Protein AF-A0A1G9QZQ5-F1 (afdb_monomer_lite)

Radius of gyration: 24.64 Å; chains: 1; bounding box: 56×61×43 Å

Organism: NCBI:txid563176

Sequence (113 aa):
PSPAWLTLPGRNRAPVFGLPNFMQSVFNTEKTGISSGEKALAYPNPVSGGTLTIFQKAATAEAVRVTDLQGKDIRTRDIKLLPDRIVLNTASWPSGQTYLVQVAGVSYKIVKI

Secondary structure (DSSP, 8-state):
--------------------TTTTTTTTS-------S---EEESSSB-SSEEEEE-SS---PPPEEEETT--B---S-EEEETTEEEEE-TTSPTTEEEEEEETTEEEEEEE-

InterPro domains:
  IPR026444 Secretion system, C-terminal sorting domain [PF18962] (42-112)
  IPR026444 Secretion system, C-terminal sorting domain [TIGR04183] (42-111)

Foldseek 3Di:
DDDDDDDDDDDDDDDPDDPPPPVVVVVPPPPPPPPPDDDFDWPDAQDAAQKIKTFDQADDPDDKWKAFPVRDTDDFPDWDTDGGMIMTGCVPPDAPGWMWIDGPNDTDIGHHD

pLDDT: mean 72.45, std 20.25, range [31.83, 92.94]

Structure (mmCIF, N/CA/C/O backbone):
data_AF-A0A1G9QZQ5-F1
#
_entry.id   AF-A0A1G9QZQ5-F1
#
loop_
_atom_site.group_PDB
_atom_site.id
_atom_site.type_symbol
_atom_site.label_atom_id
_atom_site.label_alt_id
_atom_site.label_comp_id
_atom_site.label_asym_id
_atom_site.label_entity_id
_atom_site.label_seq_id
_atom_site.pdbx_PDB_ins_code
_atom_site.Cartn_x
_atom_site.Cartn_y
_atom_site.Cartn_z
_atom_site.occupancy
_atom_site.B_iso_or_equiv
_atom_site.auth_seq_id
_atom_site.auth_comp_id
_atom_site.auth_asym_id
_atom_site.auth_atom_id
_atom_site.pdbx_PDB_model_num
ATOM 1 N N . PRO A 1 1 ? -43.827 48.334 -18.017 1.00 43.94 1 PRO A N 1
ATOM 2 C CA . PRO A 1 1 ? -42.574 48.790 -18.671 1.00 43.94 1 PRO A CA 1
ATOM 3 C C . PRO A 1 1 ? -41.456 47.772 -18.391 1.00 43.94 1 PRO A C 1
ATOM 5 O O . PRO A 1 1 ? -41.047 47.614 -17.247 1.00 43.94 1 PRO A O 1
ATOM 8 N N . SER A 1 2 ? -41.075 46.998 -19.407 1.00 31.83 2 SER A N 1
ATOM 9 C CA . SER A 1 2 ? -40.162 45.846 -19.311 1.00 31.83 2 SER A CA 1
ATOM 10 C C . SER A 1 2 ? -38.689 46.292 -19.396 1.00 31.83 2 SER A C 1
ATOM 12 O O . SER A 1 2 ? -38.399 47.149 -20.234 1.00 31.83 2 SER A O 1
ATOM 14 N N . PRO A 1 3 ? -37.748 45.757 -18.586 1.00 46.03 3 PRO A N 1
ATOM 15 C CA . PRO A 1 3 ? -36.362 46.220 -18.595 1.00 46.03 3 PRO A CA 1
ATOM 16 C C . PRO A 1 3 ? -35.553 45.571 -19.725 1.00 46.03 3 PRO A C 1
ATOM 18 O O . PRO A 1 3 ? -35.585 44.360 -19.939 1.00 46.03 3 PRO A O 1
ATOM 21 N N . ALA A 1 4 ? -34.820 46.419 -20.441 1.00 49.12 4 ALA A N 1
ATOM 22 C CA . ALA A 1 4 ? -34.024 46.098 -21.614 1.00 49.12 4 ALA A CA 1
ATOM 23 C C . ALA A 1 4 ? -32.697 45.417 -21.240 1.00 49.12 4 ALA A C 1
ATOM 25 O O . ALA A 1 4 ? -31.746 46.073 -20.826 1.00 49.12 4 ALA A O 1
ATOM 26 N N . TRP A 1 5 ? -32.619 44.106 -21.451 1.00 48.84 5 TRP A N 1
ATOM 27 C CA . TRP A 1 5 ? -31.355 43.381 -21.564 1.00 48.84 5 TRP A CA 1
ATOM 28 C C . TRP A 1 5 ? -31.279 42.763 -22.950 1.00 48.84 5 TRP A C 1
ATOM 30 O O . TRP A 1 5 ? -31.657 41.613 -23.120 1.00 48.84 5 TRP A O 1
ATOM 40 N N . LEU A 1 6 ? -30.837 43.534 -23.943 1.00 51.62 6 LEU A N 1
ATOM 41 C CA . LEU A 1 6 ? -30.179 43.018 -25.147 1.00 51.62 6 LEU A CA 1
ATOM 42 C C . LEU A 1 6 ? -29.826 44.184 -26.063 1.00 51.62 6 LEU A C 1
ATOM 44 O O . LEU A 1 6 ? -30.684 44.676 -26.781 1.00 51.62 6 LEU A O 1
ATOM 48 N N . THR A 1 7 ? -28.555 44.587 -26.031 1.00 40.09 7 THR A N 1
ATOM 49 C CA . THR A 1 7 ? -27.772 44.959 -27.221 1.00 40.09 7 THR A CA 1
ATOM 50 C C . THR A 1 7 ? -26.358 45.331 -26.790 1.00 40.09 7 THR A C 1
ATOM 52 O O . THR A 1 7 ? -26.146 46.360 -26.156 1.00 40.09 7 THR A O 1
ATOM 55 N N . LEU A 1 8 ? -25.385 44.502 -27.164 1.00 50.84 8 LEU A N 1
ATOM 56 C CA . LEU A 1 8 ? -23.982 44.901 -27.251 1.00 50.84 8 LEU A CA 1
ATOM 57 C C . LEU A 1 8 ? -23.707 45.298 -28.702 1.00 50.84 8 LEU A C 1
ATOM 59 O O . LEU A 1 8 ? -23.855 44.455 -29.589 1.00 50.84 8 LEU A O 1
ATOM 63 N N . PRO A 1 9 ? -23.247 46.530 -28.951 1.00 41.06 9 PRO A N 1
ATOM 64 C CA . PRO A 1 9 ? -22.366 46.731 -30.089 1.00 41.06 9 PRO A CA 1
ATOM 65 C C . PRO A 1 9 ? -21.153 47.600 -29.735 1.00 41.06 9 PRO A C 1
ATOM 67 O O . PRO A 1 9 ? -21.262 48.612 -29.052 1.00 41.06 9 PRO A O 1
ATOM 70 N N . GLY A 1 10 ? -19.995 47.232 -30.288 1.00 39.84 10 GLY A N 1
ATOM 71 C CA . GLY A 1 10 ? -18.910 48.185 -30.532 1.00 39.84 10 GLY A CA 1
ATOM 72 C C . GLY A 1 10 ? -17.936 48.429 -29.377 1.00 39.84 10 GLY A C 1
ATOM 73 O O . GLY A 1 10 ? -18.074 49.359 -28.598 1.00 39.84 10 GLY A O 1
ATOM 74 N N . ARG A 1 11 ? -16.881 47.610 -29.344 1.00 48.44 11 ARG A N 1
ATOM 75 C CA . ARG A 1 11 ? -15.480 47.958 -29.032 1.00 48.44 11 ARG A CA 1
ATOM 76 C C . ARG A 1 11 ? -15.243 49.355 -28.409 1.00 48.44 11 ARG A C 1
ATOM 78 O O . ARG A 1 11 ? -15.066 50.318 -29.143 1.00 48.44 11 ARG A O 1
ATOM 85 N N . ASN A 1 12 ? -15.099 49.429 -27.080 1.00 42.56 12 ASN A N 1
ATOM 86 C CA . ASN A 1 12 ? -13.941 50.048 -26.411 1.00 42.56 12 ASN A CA 1
ATOM 87 C C . ASN A 1 12 ? -14.024 49.978 -24.873 1.00 42.56 12 ASN A C 1
ATOM 89 O O . ASN A 1 12 ? -14.950 50.495 -24.264 1.00 42.56 12 ASN A O 1
ATOM 93 N N . ARG A 1 13 ? -12.959 49.409 -24.285 1.00 49.47 13 ARG A N 1
ATOM 94 C CA . ARG A 1 13 ? -12.442 49.619 -22.918 1.00 49.47 13 ARG A CA 1
ATOM 95 C C . ARG A 1 13 ? -13.423 49.387 -21.760 1.00 49.47 13 ARG A C 1
ATOM 97 O O . ARG A 1 13 ? -13.988 50.328 -21.216 1.00 49.47 13 ARG A O 1
ATOM 104 N N . ALA A 1 14 ? -13.475 48.147 -21.272 1.00 47.09 14 ALA A N 1
ATOM 105 C CA . ALA A 1 14 ? -13.794 47.925 -19.864 1.00 47.09 14 ALA A CA 1
ATOM 106 C C . ALA A 1 14 ? -12.590 48.393 -19.011 1.00 47.09 14 ALA A C 1
ATOM 108 O O . ALA A 1 14 ? -11.480 47.897 -19.232 1.00 47.09 14 ALA A O 1
ATOM 109 N N . PRO A 1 15 ? -12.754 49.357 -18.085 1.00 47.69 15 PRO A N 1
ATOM 110 C CA . PRO A 1 15 ? -11.708 49.706 -17.135 1.00 47.69 15 PRO A CA 1
ATOM 111 C C . PRO A 1 15 ? -11.521 48.543 -16.156 1.00 47.69 15 PRO A C 1
ATOM 113 O O . PRO A 1 15 ? -12.472 48.060 -15.543 1.00 47.69 15 PRO A O 1
ATOM 116 N N . VAL A 1 16 ? -10.276 48.085 -16.039 1.00 53.88 16 VAL A N 1
ATOM 117 C CA . VAL A 1 16 ? -9.839 47.077 -15.071 1.00 53.88 16 VAL A CA 1
ATOM 118 C C . VAL A 1 16 ? -9.963 47.678 -13.676 1.00 53.88 16 VAL A C 1
ATOM 120 O O . VAL A 1 16 ? -9.039 48.322 -13.197 1.00 53.88 16 VAL A O 1
ATOM 123 N N . PHE A 1 17 ? -11.103 47.491 -13.023 1.00 53.78 17 PHE A N 1
ATOM 124 C CA . PHE A 1 17 ? -11.237 47.748 -11.596 1.00 53.78 17 PHE A CA 1
ATOM 125 C C . PHE A 1 17 ? -12.087 46.654 -10.966 1.00 53.78 17 PHE A C 1
ATOM 127 O O . PHE A 1 17 ? -13.294 46.587 -11.173 1.00 53.78 17 PHE A O 1
ATOM 134 N N . GLY A 1 18 ? -11.419 45.799 -10.188 1.00 48.16 18 GLY A N 1
ATOM 135 C CA . GLY A 1 18 ? -12.084 44.887 -9.265 1.00 48.16 18 GLY A CA 1
ATOM 136 C C . GLY A 1 18 ? -12.023 43.406 -9.622 1.00 48.16 18 GLY A C 1
ATOM 137 O O . GLY A 1 18 ? -13.026 42.722 -9.465 1.00 48.16 18 GLY A O 1
ATOM 138 N N . LEU A 1 19 ? -10.866 42.875 -10.033 1.00 52.84 19 LEU A N 1
ATOM 139 C CA . LEU A 1 19 ? -10.587 41.464 -9.747 1.00 52.84 19 LEU A CA 1
ATOM 140 C C . LEU A 1 19 ? -9.786 41.412 -8.442 1.00 52.84 19 LEU A C 1
ATOM 142 O O . LEU A 1 19 ? -8.632 41.842 -8.433 1.00 52.84 19 LEU A O 1
ATOM 146 N N . PRO A 1 20 ? -10.388 40.963 -7.324 1.00 50.25 20 PRO A N 1
ATOM 147 C CA . PRO A 1 20 ? -9.675 40.808 -6.068 1.00 50.25 20 PRO A CA 1
ATOM 148 C C . PRO A 1 20 ? -8.482 39.876 -6.278 1.00 50.25 20 PRO A C 1
ATOM 150 O O . PRO A 1 20 ? -8.629 38.786 -6.835 1.00 50.25 20 PRO A O 1
ATOM 153 N N . ASN A 1 21 ? -7.318 40.285 -5.774 1.00 54.16 21 ASN A N 1
ATOM 154 C CA . ASN A 1 21 ? -6.037 39.564 -5.787 1.00 54.16 21 ASN A CA 1
ATOM 155 C C . ASN A 1 21 ? -6.063 38.165 -5.120 1.00 54.16 21 ASN A C 1
ATOM 157 O O . ASN A 1 21 ? -5.018 37.572 -4.882 1.00 54.16 21 ASN A O 1
ATOM 161 N N . PHE A 1 22 ? -7.238 37.609 -4.823 1.00 54.22 22 PHE A N 1
ATOM 162 C CA . PHE A 1 22 ? -7.420 36.291 -4.224 1.00 54.22 22 PHE A CA 1
ATOM 163 C C . PHE A 1 22 ? -7.403 35.146 -5.248 1.00 54.22 22 PHE A C 1
ATOM 165 O O . PHE A 1 22 ? -7.101 34.014 -4.891 1.00 54.22 22 PHE A O 1
ATOM 172 N N . MET A 1 23 ? -7.674 35.419 -6.530 1.00 48.06 23 MET A N 1
ATOM 173 C CA . MET A 1 23 ? -7.686 34.370 -7.564 1.00 48.06 23 MET A CA 1
ATOM 174 C C . MET A 1 23 ? -6.292 34.038 -8.119 1.00 48.06 23 MET A C 1
ATOM 176 O O . MET A 1 23 ? -6.161 33.076 -8.864 1.00 48.06 23 MET A O 1
ATOM 180 N N . GLN A 1 24 ? 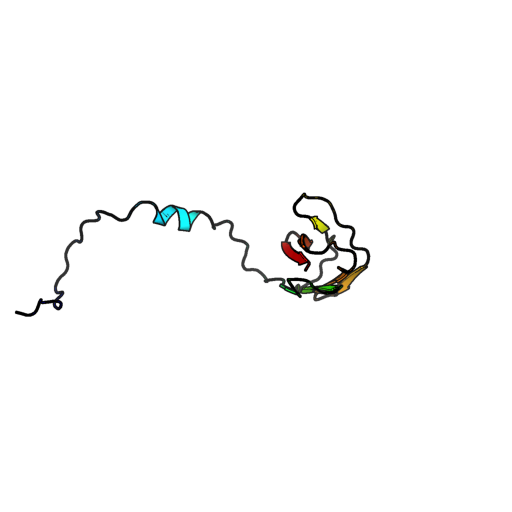-5.237 34.784 -7.770 1.00 47.12 24 GLN A N 1
ATOM 181 C CA . GLN A 1 24 ? -3.875 34.467 -8.228 1.00 47.12 24 GLN A CA 1
ATOM 182 C C . GLN A 1 24 ? -3.098 33.545 -7.278 1.00 47.12 24 GLN A C 1
ATOM 184 O O . GLN A 1 24 ? -2.182 32.864 -7.736 1.00 47.12 24 GLN A O 1
ATOM 189 N N . SER A 1 25 ? -3.458 33.455 -5.989 1.00 43.88 25 SER A N 1
ATOM 190 C CA . SER A 1 25 ? -2.761 32.542 -5.068 1.00 43.88 25 SER A CA 1
ATOM 191 C C . SER A 1 25 ? -3.210 31.089 -5.234 1.00 43.88 25 SER A C 1
ATOM 193 O O . SER A 1 25 ? -2.391 30.188 -5.102 1.00 43.88 25 SER A O 1
ATOM 195 N N . VAL A 1 26 ? -4.470 30.844 -5.615 1.00 48.88 26 VAL A N 1
ATOM 196 C CA . VAL A 1 26 ? -4.978 29.481 -5.876 1.00 48.88 26 VAL A CA 1
ATOM 197 C C . VAL A 1 26 ? -4.385 28.844 -7.135 1.00 48.88 26 VAL A C 1
ATOM 199 O O . VAL A 1 26 ? -4.309 27.625 -7.211 1.00 48.88 26 VAL A O 1
ATOM 202 N N . PHE A 1 27 ? -3.896 29.636 -8.094 1.00 48.47 27 PHE A N 1
ATOM 203 C CA . PHE A 1 27 ? -3.259 29.109 -9.309 1.00 48.47 27 PHE A CA 1
ATOM 204 C C . PHE A 1 27 ? -1.731 28.961 -9.213 1.00 48.47 27 PHE A C 1
ATOM 206 O O . PHE A 1 27 ? -1.130 28.379 -10.114 1.00 48.47 27 PHE A O 1
ATOM 213 N N . ASN A 1 28 ? -1.099 29.436 -8.133 1.00 41.94 28 ASN A N 1
ATOM 214 C CA . ASN A 1 28 ? 0.356 29.352 -7.946 1.00 41.94 28 ASN A CA 1
ATOM 215 C C . ASN A 1 28 ? 0.806 28.404 -6.820 1.00 41.94 28 ASN A C 1
ATOM 217 O O . ASN A 1 28 ? 2.009 28.261 -6.614 1.00 41.94 28 ASN A O 1
ATOM 221 N N . THR A 1 29 ? -0.108 27.715 -6.128 1.00 44.16 29 THR A N 1
ATOM 222 C CA . THR A 1 29 ? 0.257 26.777 -5.044 1.00 44.16 29 THR A CA 1
ATOM 223 C C . THR A 1 29 ? 0.363 25.307 -5.480 1.00 44.16 29 THR A C 1
ATOM 225 O O . THR A 1 29 ? 0.839 24.485 -4.708 1.00 44.16 29 THR A O 1
ATOM 228 N N . GLU A 1 30 ? 0.069 24.956 -6.734 1.00 45.00 30 GLU A N 1
ATOM 229 C CA . GLU A 1 30 ? 0.196 23.566 -7.219 1.00 45.00 30 GLU A CA 1
ATOM 230 C C . GLU A 1 30 ? 1.053 23.454 -8.486 1.00 45.00 30 GLU A C 1
ATOM 232 O O . GLU A 1 30 ? 0.703 22.804 -9.468 1.00 45.00 30 GLU A O 1
ATOM 237 N N . LYS A 1 31 ? 2.222 24.100 -8.470 1.00 41.72 31 LYS A N 1
ATOM 238 C CA . LYS A 1 31 ? 3.296 23.840 -9.442 1.00 41.72 31 LYS A CA 1
ATOM 239 C C . LYS A 1 31 ? 4.478 23.086 -8.831 1.00 41.72 31 LYS A C 1
ATOM 241 O O . LYS A 1 31 ? 5.601 23.203 -9.302 1.00 41.72 31 LYS A O 1
ATOM 246 N N . THR A 1 32 ? 4.235 22.223 -7.850 1.00 40.97 32 THR A N 1
ATOM 247 C CA . THR A 1 32 ? 4.997 20.971 -7.771 1.00 40.97 32 THR A CA 1
ATOM 248 C C . THR A 1 32 ? 4.350 20.0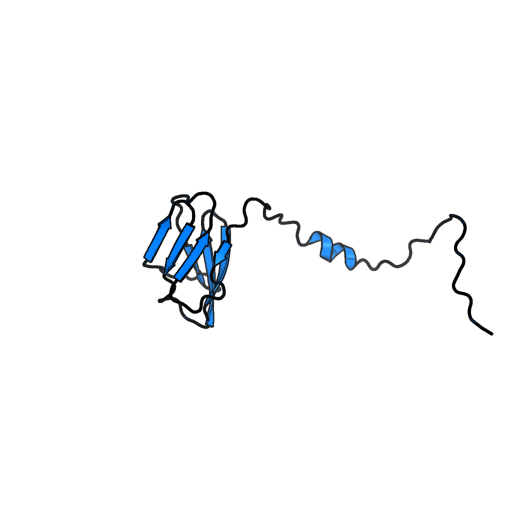17 -8.760 1.00 40.97 32 THR A C 1
ATOM 250 O O . THR A 1 32 ? 3.494 19.207 -8.421 1.00 40.97 32 THR A O 1
ATOM 253 N N . GLY A 1 33 ? 4.717 20.185 -10.032 1.00 38.16 33 GLY A N 1
ATOM 254 C CA . GLY A 1 33 ? 4.362 19.250 -11.084 1.00 38.16 33 GLY A CA 1
ATOM 255 C C . GLY A 1 33 ? 4.885 17.871 -10.710 1.00 38.16 33 GLY A C 1
ATOM 256 O O . GLY A 1 33 ? 6.036 17.542 -10.988 1.00 38.16 33 GLY A O 1
ATOM 257 N N . ILE A 1 34 ? 4.037 17.064 -10.076 1.00 44.19 34 ILE A N 1
ATOM 258 C CA . ILE A 1 34 ? 4.195 15.621 -10.087 1.00 44.19 34 ILE A CA 1
ATOM 259 C C . ILE A 1 34 ? 3.976 15.264 -11.546 1.00 44.19 34 ILE A C 1
ATOM 261 O O . ILE A 1 34 ? 2.858 15.329 -12.059 1.00 44.19 34 ILE A O 1
ATOM 265 N N . SER A 1 35 ? 5.097 15.030 -12.222 1.00 37.41 35 SER A N 1
ATOM 266 C CA . SER A 1 35 ? 5.175 14.486 -13.564 1.00 37.41 35 SER A CA 1
ATOM 267 C C . SER A 1 35 ? 4.020 13.514 -13.780 1.00 37.41 35 SER A C 1
ATOM 269 O O . SER A 1 35 ? 3.903 12.500 -13.093 1.00 37.41 35 SER A O 1
ATOM 271 N N . SER A 1 36 ? 3.147 13.851 -14.726 1.00 44.00 36 SER A N 1
ATOM 272 C CA . SER A 1 36 ? 2.163 12.944 -15.310 1.00 44.00 36 SER A CA 1
ATOM 273 C C . SER A 1 36 ? 2.896 11.883 -16.146 1.00 44.00 36 SER A C 1
ATOM 275 O O . SER A 1 36 ? 2.686 11.763 -17.351 1.00 44.00 36 SER A O 1
ATOM 277 N N . GLY A 1 37 ? 3.797 11.139 -15.513 1.00 41.53 37 GLY A N 1
ATOM 278 C CA . GLY A 1 37 ? 4.491 9.990 -16.060 1.00 41.53 37 GLY A CA 1
ATOM 279 C C . GLY A 1 37 ? 4.054 8.781 -15.258 1.00 41.53 37 GLY A C 1
ATOM 280 O O . GLY A 1 37 ? 4.548 8.572 -14.162 1.00 41.53 37 GLY A O 1
ATOM 281 N N . GLU A 1 38 ? 3.094 8.037 -15.807 1.00 49.38 38 GLU A N 1
ATOM 282 C CA . GLU A 1 38 ? 2.610 6.749 -15.298 1.00 49.38 38 GLU A CA 1
ATOM 283 C C . GLU A 1 38 ? 2.009 6.799 -13.888 1.00 49.38 38 GLU A C 1
ATOM 285 O O . GLU A 1 38 ? 2.675 6.630 -12.872 1.00 49.38 38 GLU A O 1
ATOM 290 N N . LYS A 1 39 ? 0.681 6.977 -13.836 1.00 54.94 39 LYS A N 1
ATOM 291 C CA . LYS A 1 39 ? -0.104 6.750 -12.620 1.00 54.94 39 LYS A CA 1
ATOM 292 C C . LYS A 1 39 ? 0.010 5.277 -12.239 1.00 54.94 39 LYS A C 1
ATOM 294 O O . LYS A 1 39 ? -0.798 4.458 -12.666 1.00 54.94 39 LYS A O 1
ATOM 299 N N . ALA A 1 40 ? 1.019 4.939 -11.455 1.00 62.00 40 ALA A N 1
ATOM 300 C CA . ALA A 1 40 ? 1.014 3.708 -10.706 1.00 62.00 40 ALA A CA 1
ATOM 301 C C . ALA A 1 40 ? -0.192 3.744 -9.750 1.00 62.00 40 ALA A C 1
ATOM 303 O O . ALA A 1 40 ? -0.476 4.757 -9.105 1.00 62.00 40 ALA A O 1
ATOM 304 N N . LEU A 1 41 ? -0.987 2.677 -9.759 1.00 82.56 41 LEU A N 1
ATOM 305 C CA . LEU A 1 41 ? -2.287 2.623 -9.090 1.00 82.56 41 LEU A CA 1
ATOM 306 C C . LEU A 1 41 ? -2.188 1.704 -7.882 1.00 82.56 41 LEU A C 1
ATOM 308 O O . LEU A 1 41 ? -1.818 0.544 -8.026 1.00 82.56 41 LEU A O 1
ATOM 312 N N . ALA A 1 42 ? -2.561 2.205 -6.707 1.00 88.25 42 ALA A N 1
ATOM 313 C CA . ALA A 1 42 ? -2.670 1.403 -5.496 1.00 88.25 42 ALA A CA 1
ATOM 314 C C . ALA A 1 42 ? -4.135 0.998 -5.265 1.00 88.25 42 ALA A C 1
ATOM 316 O O . ALA A 1 42 ? -5.003 1.860 -5.116 1.00 88.25 42 ALA A O 1
ATOM 317 N N . TYR A 1 43 ? -4.413 -0.306 -5.255 1.00 89.75 43 TYR A N 1
ATOM 318 C CA . TYR A 1 43 ? -5.757 -0.868 -5.139 1.00 89.75 43 TYR A CA 1
ATOM 319 C C . TYR A 1 43 ? -5.768 -2.173 -4.316 1.00 89.75 43 TYR A C 1
ATOM 321 O O . TYR A 1 43 ? -4.884 -3.012 -4.499 1.00 89.75 43 TYR A O 1
ATOM 329 N N . PRO A 1 44 ? -6.777 -2.410 -3.459 1.00 90.44 44 PRO A N 1
ATOM 330 C CA . PRO A 1 44 ? -7.854 -1.488 -3.100 1.00 90.44 44 PRO A CA 1
ATOM 331 C C . PRO A 1 44 ? -7.357 -0.337 -2.216 1.00 90.44 44 PRO A C 1
ATOM 333 O O . PRO A 1 44 ? -6.356 -0.464 -1.524 1.00 90.44 44 PRO A O 1
ATOM 336 N N . ASN A 1 45 ? -8.047 0.801 -2.248 1.00 89.81 45 ASN A N 1
ATOM 337 C CA . ASN A 1 45 ? -7.832 1.905 -1.314 1.00 89.81 45 ASN A CA 1
ATOM 338 C C . ASN A 1 45 ? -9.167 2.654 -1.127 1.00 89.81 45 ASN A C 1
ATOM 340 O O . ASN A 1 45 ? -9.629 3.269 -2.089 1.00 89.81 45 ASN A O 1
ATOM 344 N N . PRO A 1 46 ? -9.819 2.594 0.049 1.00 89.38 46 PRO A N 1
ATOM 345 C CA . PRO A 1 46 ? -9.344 2.001 1.298 1.00 89.38 46 PRO A CA 1
ATOM 346 C C . PRO A 1 46 ? -9.173 0.474 1.238 1.00 89.38 46 PRO A C 1
ATOM 348 O O . PRO A 1 46 ? -9.863 -0.226 0.500 1.00 89.38 46 PRO A O 1
ATOM 351 N N . VAL A 1 47 ? -8.242 -0.042 2.036 1.00 92.19 47 VAL A N 1
ATOM 352 C CA . VAL A 1 47 ? -7.967 -1.471 2.197 1.00 92.19 47 VAL A CA 1
ATOM 353 C C . VAL A 1 47 ? -8.777 -2.003 3.377 1.00 92.19 47 VAL A C 1
ATOM 355 O O . VAL A 1 47 ? -8.445 -1.747 4.534 1.00 92.19 47 VAL A O 1
ATOM 358 N N . SER A 1 48 ? -9.818 -2.786 3.107 1.00 85.75 48 SER A N 1
ATOM 359 C CA . SER A 1 48 ? -10.535 -3.555 4.137 1.00 85.75 48 SER A CA 1
ATOM 360 C C . SER A 1 48 ? -9.902 -4.929 4.375 1.00 85.75 48 SER A C 1
ATOM 362 O O . SER A 1 48 ? -9.843 -5.401 5.508 1.00 85.75 48 SER A O 1
ATOM 364 N N . GLY A 1 49 ? -9.365 -5.549 3.322 1.00 77.50 49 GLY A N 1
ATOM 365 C CA . GLY A 1 49 ? -8.765 -6.882 3.366 1.00 77.50 49 GLY A CA 1
ATOM 366 C C . GLY A 1 49 ? -7.305 -6.932 3.831 1.00 77.50 49 GLY A C 1
ATOM 367 O O . GLY A 1 49 ? -6.729 -5.961 4.324 1.00 77.50 49 GLY A O 1
ATOM 368 N N . GLY A 1 50 ? -6.702 -8.108 3.650 1.00 84.75 50 GLY A N 1
ATOM 369 C CA . GLY A 1 50 ? -5.303 -8.381 3.984 1.00 84.75 50 GLY A CA 1
ATOM 370 C C . GLY A 1 50 ? -4.322 -8.135 2.840 1.00 84.75 50 GLY A C 1
ATOM 371 O O . GLY A 1 50 ? -3.180 -8.567 2.937 1.00 84.75 50 GLY A O 1
ATOM 372 N N . THR A 1 51 ? -4.725 -7.511 1.730 1.00 92.25 51 THR A N 1
ATOM 373 C CA . THR A 1 51 ? -3.822 -7.328 0.588 1.00 92.25 51 THR A CA 1
ATOM 374 C C . THR A 1 51 ? -4.028 -5.990 -0.110 1.00 92.25 51 THR A C 1
ATOM 376 O O . THR A 1 51 ? -5.158 -5.580 -0.364 1.00 92.25 51 THR A O 1
ATOM 379 N N . LEU A 1 52 ? -2.917 -5.347 -0.465 1.00 92.62 52 LEU A N 1
ATOM 380 C CA . LEU A 1 52 ? -2.836 -4.147 -1.290 1.00 92.62 52 LEU A CA 1
ATOM 381 C C . LEU A 1 52 ? -1.968 -4.449 -2.514 1.00 92.62 52 LEU A C 1
ATOM 383 O O . LEU A 1 52 ? -0.889 -5.017 -2.380 1.00 92.62 52 LEU A O 1
ATOM 387 N N . THR A 1 53 ? -2.415 -4.051 -3.701 1.00 92.81 53 THR A N 1
ATOM 388 C CA . THR A 1 53 ? -1.649 -4.180 -4.947 1.00 92.81 53 THR A CA 1
ATOM 389 C C . THR A 1 53 ? -1.296 -2.804 -5.492 1.00 92.81 53 THR A C 1
ATOM 391 O O . THR A 1 53 ? -2.163 -1.944 -5.608 1.00 92.81 53 THR A O 1
ATOM 394 N N . ILE A 1 54 ? -0.034 -2.597 -5.851 1.00 91.00 54 ILE A N 1
ATOM 395 C CA . ILE A 1 54 ? 0.468 -1.381 -6.492 1.00 91.00 54 ILE A CA 1
ATOM 396 C C . ILE A 1 54 ? 0.890 -1.748 -7.910 1.00 91.00 54 ILE A C 1
ATOM 398 O O . ILE A 1 54 ? 1.853 -2.487 -8.090 1.00 91.00 54 ILE A O 1
ATOM 402 N N . PHE A 1 55 ? 0.160 -1.272 -8.913 1.00 86.88 55 PHE A N 1
ATOM 403 C CA . PHE A 1 55 ? 0.468 -1.498 -10.325 1.00 86.88 55 PHE A CA 1
ATOM 404 C C . PHE A 1 55 ? 1.513 -0.502 -10.810 1.00 86.88 55 PHE A C 1
ATOM 406 O O . PHE A 1 55 ? 1.363 0.692 -10.567 1.00 86.88 55 PHE A O 1
ATOM 413 N N . GLN A 1 56 ? 2.527 -0.977 -11.529 1.00 81.31 56 GLN A N 1
ATOM 414 C CA . GLN A 1 56 ? 3.590 -0.147 -12.098 1.00 81.31 56 GLN A CA 1
ATOM 415 C C . GLN A 1 56 ? 4.129 -0.777 -13.384 1.00 81.31 56 GLN A C 1
ATOM 417 O O . GLN A 1 56 ? 4.136 -1.995 -13.526 1.00 81.31 56 GLN A O 1
ATOM 422 N N . LYS A 1 57 ? 4.585 0.038 -14.340 1.00 74.31 57 LYS A N 1
ATOM 423 C CA . LYS A 1 57 ? 5.004 -0.457 -15.663 1.00 74.31 57 LYS A CA 1
ATOM 424 C C . LYS A 1 57 ? 6.221 -1.380 -15.617 1.00 74.31 57 LYS A C 1
ATOM 426 O O . LYS A 1 57 ? 6.335 -2.280 -16.443 1.00 74.31 57 LYS A O 1
ATOM 431 N N . ALA A 1 58 ? 7.121 -1.145 -14.670 1.00 69.38 58 ALA A N 1
ATOM 432 C CA . ALA A 1 58 ? 8.256 -2.006 -14.407 1.00 69.38 58 ALA A CA 1
ATOM 433 C C . ALA A 1 58 ? 8.466 -2.086 -12.902 1.00 69.38 58 ALA A C 1
ATOM 435 O O . ALA A 1 58 ? 8.611 -1.059 -12.237 1.00 69.38 58 ALA A O 1
ATOM 436 N N . ALA A 1 59 ? 8.497 -3.301 -12.363 1.00 64.31 59 ALA A N 1
ATOM 437 C CA . ALA A 1 59 ? 8.968 -3.490 -11.011 1.00 64.31 59 ALA A CA 1
ATOM 438 C C . ALA A 1 59 ? 10.477 -3.353 -10.929 1.00 64.31 59 ALA A C 1
ATOM 440 O O . ALA A 1 59 ? 11.228 -4.277 -11.232 1.00 64.31 59 ALA A O 1
ATOM 441 N N . THR A 1 60 ? 10.909 -2.172 -10.494 1.00 64.94 60 THR A N 1
ATOM 442 C CA . THR A 1 60 ? 12.247 -1.997 -9.953 1.00 64.94 60 THR A CA 1
ATOM 443 C C . THR A 1 60 ? 12.342 -2.818 -8.668 1.00 64.94 60 THR A C 1
ATOM 445 O O . THR A 1 60 ? 11.403 -2.874 -7.869 1.00 64.94 60 THR A O 1
ATOM 448 N N . ALA A 1 61 ? 13.474 -3.492 -8.464 1.00 60.94 61 ALA A N 1
ATOM 449 C CA . ALA A 1 61 ? 13.786 -4.200 -7.221 1.00 60.94 61 ALA A CA 1
ATOM 450 C C . ALA A 1 61 ? 14.117 -3.206 -6.087 1.00 60.94 61 ALA A C 1
ATOM 452 O O . ALA A 1 61 ? 15.098 -3.365 -5.366 1.00 60.94 61 ALA A O 1
ATOM 453 N N . GLU A 1 62 ? 13.340 -2.131 -5.975 1.00 66.50 62 GLU A N 1
ATOM 454 C CA . GLU A 1 62 ? 13.534 -1.088 -4.983 1.00 66.50 62 GLU A CA 1
ATOM 455 C C . GLU A 1 62 ? 12.807 -1.418 -3.685 1.00 66.50 62 GLU A C 1
ATOM 457 O O . GLU A 1 62 ? 11.780 -2.102 -3.651 1.00 66.50 62 GLU A O 1
ATOM 462 N N . ALA A 1 63 ? 13.379 -0.925 -2.589 1.00 74.00 63 ALA A N 1
ATOM 463 C CA . ALA A 1 63 ? 12.850 -1.134 -1.257 1.00 74.00 63 ALA A CA 1
ATOM 464 C C . ALA A 1 63 ? 11.464 -0.485 -1.131 1.00 74.00 63 ALA A C 1
ATOM 466 O O . ALA A 1 63 ? 11.320 0.733 -1.241 1.00 74.00 63 ALA A O 1
ATOM 467 N N . VAL A 1 64 ? 10.447 -1.304 -0.866 1.00 87.44 64 VAL A N 1
ATOM 468 C CA . VAL A 1 64 ? 9.128 -0.813 -0.469 1.00 87.44 64 VAL A CA 1
ATOM 469 C C . VAL A 1 64 ? 9.193 -0.413 0.997 1.00 87.44 64 VAL A C 1
ATOM 471 O O . VAL A 1 64 ? 9.512 -1.237 1.857 1.00 87.44 64 VAL A O 1
ATOM 474 N N . ARG A 1 65 ? 8.860 0.842 1.289 1.00 89.69 65 ARG A N 1
ATOM 475 C CA . ARG A 1 65 ? 8.768 1.354 2.658 1.00 89.69 65 ARG A CA 1
ATOM 476 C C . ARG A 1 65 ? 7.319 1.666 2.990 1.00 89.69 65 ARG A C 1
ATOM 478 O O . ARG A 1 65 ? 6.613 2.252 2.180 1.00 89.69 65 ARG A O 1
ATOM 485 N N . VAL A 1 66 ? 6.877 1.287 4.182 1.00 92.12 66 VAL A N 1
ATOM 486 C CA . VAL A 1 66 ? 5.536 1.609 4.678 1.00 92.12 66 VAL A CA 1
ATOM 487 C C . VAL A 1 66 ? 5.689 2.353 5.990 1.00 92.12 66 VAL A C 1
ATOM 489 O O . VAL A 1 66 ? 6.316 1.833 6.910 1.00 92.12 66 VAL A O 1
ATOM 492 N N . THR A 1 67 ? 5.115 3.545 6.083 1.00 92.56 67 THR A N 1
ATOM 493 C CA . THR A 1 67 ? 5.104 4.363 7.298 1.00 92.56 67 THR A CA 1
ATOM 494 C C . THR A 1 67 ? 3.681 4.718 7.705 1.00 92.56 67 THR A C 1
ATOM 496 O O . THR A 1 67 ? 2.783 4.798 6.867 1.00 92.56 67 THR A O 1
ATOM 499 N N . ASP A 1 68 ? 3.450 4.921 8.999 1.00 90.94 68 ASP A N 1
ATOM 500 C CA . ASP A 1 68 ? 2.242 5.602 9.474 1.00 90.94 68 ASP A CA 1
ATOM 501 C C . ASP A 1 68 ? 2.363 7.133 9.311 1.00 90.94 68 ASP A C 1
ATOM 503 O O . ASP A 1 68 ? 3.388 7.660 8.866 1.00 90.94 68 ASP A O 1
ATOM 507 N N . LEU A 1 69 ? 1.304 7.872 9.658 1.00 86.38 69 LEU A N 1
ATOM 508 C CA . LEU A 1 69 ? 1.307 9.341 9.593 1.00 86.38 69 LEU A CA 1
ATOM 509 C C . LEU A 1 69 ? 2.254 9.996 10.609 1.00 86.38 69 LEU A C 1
ATOM 511 O O . LEU A 1 69 ? 2.576 11.174 10.471 1.00 86.38 69 LEU A O 1
ATOM 515 N N . GLN A 1 70 ? 2.694 9.252 11.620 1.00 88.00 70 GLN A N 1
ATOM 516 C CA . GLN A 1 70 ? 3.667 9.677 12.618 1.00 88.00 70 GLN A CA 1
ATOM 517 C C . GLN A 1 70 ? 5.111 9.402 12.160 1.00 88.00 70 GLN A C 1
ATOM 519 O O . GLN A 1 70 ? 6.055 9.758 12.864 1.00 88.00 70 GLN A O 1
ATOM 524 N N . GLY A 1 71 ? 5.298 8.797 10.980 1.00 86.19 71 GLY A N 1
ATOM 525 C CA . GLY A 1 71 ? 6.603 8.475 10.406 1.00 86.19 71 GLY A CA 1
ATOM 526 C C . GLY A 1 71 ? 7.229 7.189 10.949 1.00 86.19 71 GLY A C 1
ATOM 527 O O . GLY A 1 71 ? 8.400 6.924 10.680 1.00 86.19 71 GLY A O 1
ATOM 528 N N . LYS A 1 72 ? 6.483 6.374 11.701 1.00 90.56 72 LYS A N 1
ATOM 529 C CA . LYS A 1 72 ? 6.949 5.075 12.189 1.00 90.56 72 LYS A CA 1
ATOM 530 C C . LYS A 1 72 ? 6.874 4.041 11.073 1.00 90.56 72 LYS A C 1
ATOM 532 O O . LYS A 1 72 ? 5.839 3.870 10.431 1.00 90.56 72 LYS A O 1
ATOM 537 N N . ASP A 1 73 ? 7.957 3.291 10.907 1.00 89.50 73 ASP A N 1
ATOM 538 C CA . ASP A 1 73 ? 8.016 2.199 9.941 1.00 89.50 73 ASP A CA 1
ATOM 539 C C . ASP A 1 73 ? 7.119 1.022 10.353 1.00 89.50 73 ASP A C 1
ATOM 541 O O . ASP A 1 73 ? 7.227 0.460 11.450 1.00 89.50 73 ASP A O 1
ATOM 545 N N . ILE A 1 74 ? 6.256 0.612 9.428 1.00 89.12 74 ILE A N 1
ATOM 546 C CA . ILE A 1 74 ? 5.396 -0.560 9.538 1.00 89.12 74 ILE A CA 1
ATOM 547 C C . ILE A 1 74 ? 6.067 -1.710 8.800 1.00 89.12 74 ILE A C 1
ATOM 549 O O . ILE A 1 74 ? 6.198 -1.723 7.575 1.00 89.12 74 ILE A O 1
ATOM 553 N N . ARG A 1 75 ? 6.490 -2.720 9.561 1.00 83.06 75 ARG A N 1
ATOM 554 C CA . ARG A 1 75 ? 7.068 -3.931 8.978 1.00 83.06 75 ARG A CA 1
ATOM 555 C C . ARG A 1 75 ? 5.994 -4.698 8.212 1.00 83.06 75 ARG A C 1
ATOM 557 O O . ARG A 1 75 ? 5.063 -5.228 8.814 1.00 83.06 75 ARG A O 1
ATOM 564 N N . THR A 1 76 ? 6.174 -4.802 6.901 1.00 83.00 76 THR A N 1
ATOM 565 C CA . THR A 1 76 ? 5.357 -5.651 6.029 1.00 83.00 76 THR A CA 1
ATOM 566 C C . THR A 1 76 ? 6.128 -6.940 5.774 1.00 83.00 76 THR A C 1
ATOM 568 O O . THR A 1 76 ? 7.230 -6.896 5.237 1.00 83.00 76 THR A O 1
ATOM 571 N N . ARG A 1 77 ? 5.599 -8.077 6.244 1.00 76.31 77 ARG A N 1
ATOM 572 C CA . ARG A 1 77 ? 6.312 -9.368 6.204 1.00 76.31 77 ARG A CA 1
ATOM 573 C C . ARG A 1 77 ? 6.289 -10.009 4.822 1.00 76.31 77 ARG A C 1
ATOM 575 O O . ARG A 1 77 ? 7.304 -10.540 4.392 1.00 76.31 77 ARG A O 1
ATOM 582 N N . ASP A 1 78 ? 5.159 -9.896 4.131 1.00 82.38 78 ASP A N 1
ATOM 583 C CA . ASP A 1 78 ? 4.965 -10.528 2.831 1.00 82.38 78 ASP A CA 1
ATOM 584 C C . ASP A 1 78 ? 4.830 -9.447 1.759 1.00 82.38 78 ASP A C 1
ATOM 586 O O . ASP A 1 78 ? 3.790 -8.794 1.621 1.00 82.38 78 ASP A O 1
ATOM 590 N N . ILE A 1 79 ? 5.922 -9.247 1.023 1.00 88.81 79 ILE A N 1
ATOM 591 C CA . ILE A 1 79 ? 5.989 -8.369 -0.144 1.00 88.81 79 ILE A CA 1
ATOM 592 C C . ILE A 1 79 ? 6.316 -9.248 -1.341 1.00 88.81 79 ILE A C 1
ATOM 594 O O . ILE A 1 79 ? 7.383 -9.859 -1.404 1.00 88.81 79 ILE A O 1
ATOM 598 N N . LYS A 1 80 ? 5.397 -9.319 -2.300 1.00 89.38 80 LYS A N 1
ATOM 599 C CA . LYS A 1 80 ? 5.602 -10.042 -3.552 1.00 89.38 80 LYS A CA 1
ATOM 600 C C . LYS A 1 80 ? 5.832 -9.038 -4.673 1.00 89.38 80 LYS A C 1
ATOM 602 O O . LYS A 1 80 ? 4.920 -8.303 -5.048 1.00 89.38 80 LYS A O 1
ATOM 607 N N . LEU A 1 81 ? 7.050 -9.027 -5.202 1.00 88.69 81 LEU A N 1
ATOM 608 C CA . LEU A 1 81 ? 7.426 -8.229 -6.365 1.00 88.69 81 LEU A CA 1
ATOM 609 C C . LEU A 1 81 ? 7.118 -9.035 -7.633 1.00 88.69 81 LEU A C 1
ATOM 611 O O . LEU A 1 81 ? 7.620 -10.144 -7.808 1.00 88.69 81 LEU A O 1
ATOM 615 N N . LEU A 1 82 ? 6.259 -8.500 -8.496 1.00 87.31 82 LEU A N 1
ATOM 616 C CA . LEU A 1 82 ? 5.928 -9.046 -9.812 1.00 87.31 82 LEU A CA 1
ATOM 617 C C . LEU A 1 82 ? 6.306 -8.014 -10.883 1.00 87.31 82 LEU A C 1
ATOM 619 O O . LEU A 1 82 ? 6.323 -6.829 -10.573 1.00 87.31 82 LEU A O 1
ATOM 623 N N . PRO A 1 83 ? 6.563 -8.408 -12.141 1.00 83.62 83 PRO A N 1
ATOM 624 C CA . PRO A 1 83 ? 7.057 -7.485 -13.170 1.00 83.62 83 PRO A CA 1
ATOM 625 C C . PRO A 1 83 ? 6.196 -6.231 -13.391 1.00 83.62 83 PRO A C 1
ATOM 627 O O . PRO A 1 83 ? 6.736 -5.170 -13.690 1.00 83.62 83 PRO A O 1
ATOM 630 N N . ASP A 1 84 ? 4.877 -6.355 -13.223 1.00 85.31 84 ASP A N 1
ATOM 631 C CA . ASP A 1 84 ? 3.869 -5.320 -13.479 1.00 85.31 84 ASP A CA 1
ATOM 632 C C . ASP A 1 84 ? 3.215 -4.759 -12.201 1.00 85.31 84 ASP A C 1
ATOM 634 O O . ASP A 1 84 ? 2.364 -3.865 -12.260 1.00 85.31 84 ASP A O 1
ATOM 638 N N . ARG A 1 85 ? 3.539 -5.318 -11.028 1.00 87.44 85 ARG A N 1
ATOM 639 C CA . ARG A 1 85 ? 2.871 -4.954 -9.774 1.00 87.44 85 ARG A CA 1
ATOM 640 C C . ARG A 1 85 ? 3.637 -5.385 -8.529 1.00 87.44 85 ARG A C 1
ATOM 642 O O . ARG A 1 85 ? 4.396 -6.345 -8.528 1.00 87.44 85 ARG A O 1
ATOM 649 N N . ILE A 1 86 ? 3.342 -4.736 -7.418 1.00 90.81 86 ILE A N 1
ATOM 650 C CA . ILE A 1 86 ? 3.794 -5.118 -6.083 1.00 90.81 86 ILE A CA 1
ATOM 651 C C . ILE A 1 86 ? 2.570 -5.508 -5.273 1.00 90.81 86 ILE A C 1
ATOM 653 O O . ILE A 1 86 ? 1.591 -4.770 -5.242 1.00 90.81 86 ILE A O 1
ATOM 657 N N . VAL A 1 87 ? 2.623 -6.653 -4.603 1.00 91.75 87 VAL A N 1
ATOM 658 C CA . VAL A 1 87 ? 1.551 -7.119 -3.722 1.00 91.75 87 VAL A CA 1
ATOM 659 C C . VAL A 1 87 ? 2.053 -7.104 -2.283 1.00 91.75 87 VAL A C 1
ATOM 661 O O . VAL A 1 87 ? 3.079 -7.706 -1.972 1.00 91.75 87 VAL A O 1
ATOM 664 N N . LEU A 1 88 ? 1.329 -6.407 -1.415 1.00 92.00 88 LEU A N 1
ATOM 665 C CA . LEU A 1 88 ? 1.646 -6.194 -0.006 1.00 92.00 88 LEU A CA 1
ATOM 666 C C . LEU A 1 88 ? 0.587 -6.864 0.860 1.00 92.00 88 LEU A C 1
ATOM 668 O O . LEU A 1 88 ? -0.605 -6.624 0.666 1.00 92.00 88 LEU A O 1
ATOM 672 N N . ASN A 1 89 ? 1.009 -7.660 1.841 1.00 92.38 89 ASN A N 1
ATOM 673 C CA . ASN A 1 89 ? 0.105 -8.167 2.870 1.00 92.38 89 ASN A CA 1
ATOM 674 C C . ASN A 1 89 ? -0.155 -7.090 3.936 1.00 92.38 89 ASN A C 1
ATOM 676 O O . ASN A 1 89 ? 0.745 -6.693 4.675 1.00 92.38 89 ASN A O 1
ATOM 680 N N . THR A 1 90 ? -1.400 -6.634 4.024 1.00 92.00 90 THR A N 1
ATOM 681 C CA . THR A 1 90 ? -1.861 -5.590 4.950 1.00 92.00 90 THR A CA 1
ATOM 682 C C . THR A 1 90 ? -2.587 -6.153 6.172 1.00 92.00 90 THR A C 1
ATOM 684 O O . THR A 1 90 ? -3.122 -5.383 6.966 1.00 92.00 90 THR A O 1
ATOM 687 N N . ALA A 1 91 ? -2.638 -7.478 6.353 1.00 90.25 91 ALA A N 1
ATOM 688 C CA . ALA A 1 91 ? -3.392 -8.106 7.444 1.00 90.25 91 ALA A CA 1
ATOM 689 C C . ALA A 1 91 ? -2.874 -7.717 8.839 1.00 90.25 91 ALA A C 1
ATOM 691 O O . ALA A 1 91 ? -3.643 -7.663 9.793 1.00 90.25 91 ALA A O 1
ATOM 692 N N . SER A 1 92 ? -1.576 -7.424 8.963 1.00 89.50 92 SER A N 1
ATOM 693 C CA . SER A 1 92 ? -0.965 -6.995 10.225 1.00 89.50 92 SER A CA 1
ATOM 694 C C . SER A 1 92 ? -1.039 -5.485 10.467 1.00 89.50 92 SER A C 1
ATOM 696 O O . SER A 1 92 ? -0.496 -5.011 11.464 1.00 89.50 92 SER A O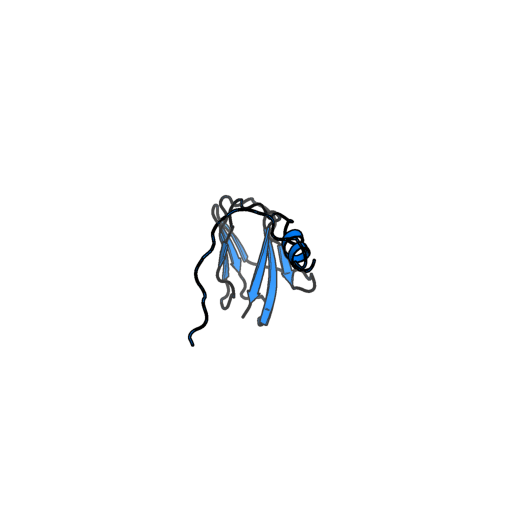 1
ATOM 698 N N . TRP A 1 93 ? -1.626 -4.712 9.548 1.00 90.88 93 TRP A N 1
ATOM 699 C CA . TRP A 1 93 ? -1.706 -3.260 9.677 1.00 90.88 93 TRP A CA 1
ATOM 700 C C . TRP A 1 93 ? -2.885 -2.884 10.585 1.00 90.88 93 TRP A C 1
ATOM 702 O O . TRP A 1 93 ? -4.003 -3.356 10.352 1.00 90.88 93 TRP A O 1
ATOM 712 N N . PRO A 1 94 ? -2.671 -2.035 11.607 1.00 90.62 94 PRO A N 1
ATOM 713 C CA . PRO A 1 94 ? -3.765 -1.494 12.406 1.00 90.62 94 PRO A CA 1
ATOM 714 C C . PRO A 1 94 ? -4.872 -0.854 11.548 1.00 90.62 94 PRO A C 1
ATOM 716 O O . PRO A 1 94 ? -4.611 -0.096 10.616 1.00 90.62 94 PRO A O 1
ATOM 719 N N . SER A 1 95 ? -6.130 -1.159 11.866 1.00 91.25 95 SER A N 1
ATOM 720 C CA . SER A 1 95 ? -7.290 -0.583 11.168 1.00 91.25 95 SER A CA 1
ATOM 721 C C . SER A 1 95 ? -7.635 0.813 11.698 1.00 91.25 95 SER A C 1
ATOM 723 O O . SER A 1 95 ? -7.222 1.184 12.798 1.00 91.25 95 SER A O 1
ATOM 725 N N . GLY A 1 96 ? -8.367 1.601 10.906 1.00 89.25 96 GLY A N 1
ATOM 726 C CA . GLY A 1 96 ? -8.735 2.983 11.237 1.00 89.25 96 GLY A CA 1
ATOM 727 C C . GLY A 1 96 ? -7.593 3.991 11.074 1.00 89.25 96 GLY A C 1
ATOM 728 O O . GLY A 1 96 ? -7.655 5.085 11.630 1.00 89.25 96 GLY A O 1
ATOM 729 N N . GLN A 1 97 ? -6.538 3.627 10.341 1.00 90.94 97 GLN A N 1
ATOM 730 C CA . GLN A 1 97 ? -5.338 4.447 10.172 1.00 90.94 97 GLN A CA 1
ATOM 731 C C . GLN A 1 97 ? -4.998 4.662 8.699 1.00 90.94 97 GLN A C 1
ATOM 733 O O . GLN A 1 97 ? -5.450 3.945 7.807 1.00 90.94 97 GLN A O 1
ATOM 738 N N . THR A 1 98 ? -4.193 5.690 8.446 1.00 92.69 98 THR A N 1
ATOM 739 C CA . THR A 1 98 ? -3.641 5.972 7.121 1.00 92.69 98 THR A CA 1
ATOM 740 C C . THR A 1 98 ? -2.153 5.663 7.115 1.00 92.69 98 THR A C 1
ATOM 742 O O . THR A 1 98 ? -1.433 6.032 8.039 1.00 92.69 98 THR A O 1
ATOM 745 N N . TYR A 1 99 ? -1.705 5.037 6.037 1.00 92.62 99 TYR A N 1
ATOM 746 C CA . TYR A 1 99 ? -0.326 4.665 5.786 1.00 92.62 99 TYR A CA 1
ATOM 747 C C . TYR A 1 99 ? 0.197 5.381 4.546 1.00 92.62 99 TYR A C 1
ATOM 749 O O . TYR A 1 99 ? -0.549 5.663 3.605 1.00 92.62 99 TYR A O 1
ATOM 757 N N . LEU A 1 100 ? 1.493 5.659 4.540 1.00 92.69 100 LEU A N 1
ATOM 758 C CA . LEU A 1 100 ? 2.239 6.093 3.373 1.00 92.69 100 LEU A CA 1
ATOM 759 C C . LEU A 1 100 ? 3.085 4.918 2.894 1.00 92.69 100 LEU A C 1
ATOM 761 O O . LEU A 1 100 ? 3.961 4.434 3.604 1.00 92.69 100 LEU A O 1
ATOM 765 N N . VAL A 1 101 ? 2.806 4.448 1.684 1.00 91.62 101 VAL A N 1
ATOM 766 C CA . VAL A 1 101 ? 3.596 3.410 1.024 1.00 91.62 101 VAL A CA 1
ATOM 767 C C . VAL A 1 101 ? 4.492 4.083 0.002 1.00 91.62 101 VAL A C 1
ATOM 769 O O . VAL A 1 101 ? 3.998 4.748 -0.901 1.00 91.62 101 VAL A O 1
ATOM 772 N N . GLN A 1 102 ? 5.799 3.928 0.140 1.00 89.06 102 GLN A N 1
ATOM 773 C CA . GLN A 1 102 ? 6.791 4.490 -0.762 1.00 89.06 102 GLN A CA 1
ATOM 774 C C . GLN A 1 102 ? 7.398 3.375 -1.608 1.00 89.06 102 GLN A C 1
ATOM 776 O O . GLN A 1 102 ? 7.881 2.373 -1.075 1.00 89.06 102 GLN A O 1
ATOM 781 N N . VAL A 1 103 ? 7.369 3.558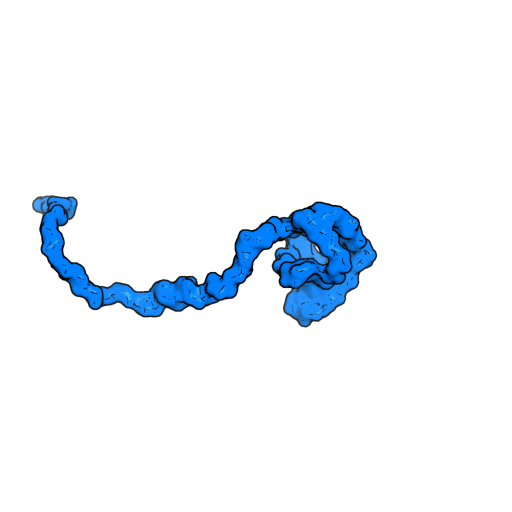 -2.924 1.00 86.62 103 VAL A N 1
ATOM 782 C CA . VAL A 1 103 ? 7.942 2.648 -3.920 1.00 86.62 103 VAL A CA 1
ATOM 783 C C . VAL A 1 103 ? 8.635 3.503 -4.968 1.00 86.62 103 VAL A C 1
ATOM 785 O O . VAL A 1 103 ? 7.991 4.385 -5.528 1.00 86.62 103 VAL A O 1
ATOM 788 N N . ALA A 1 104 ? 9.919 3.263 -5.242 1.00 81.00 104 ALA A N 1
ATOM 789 C CA . ALA A 1 104 ? 10.644 3.962 -6.310 1.00 81.00 104 ALA A CA 1
ATOM 790 C C . ALA A 1 104 ? 10.574 5.504 -6.230 1.00 81.00 104 ALA A C 1
ATOM 792 O O . ALA A 1 104 ? 10.466 6.199 -7.238 1.00 81.00 104 ALA A O 1
ATOM 793 N N . GLY A 1 105 ? 10.536 6.060 -5.012 1.00 79.06 105 GLY A N 1
ATOM 794 C CA . GLY A 1 105 ? 10.357 7.501 -4.780 1.00 79.06 105 GLY A CA 1
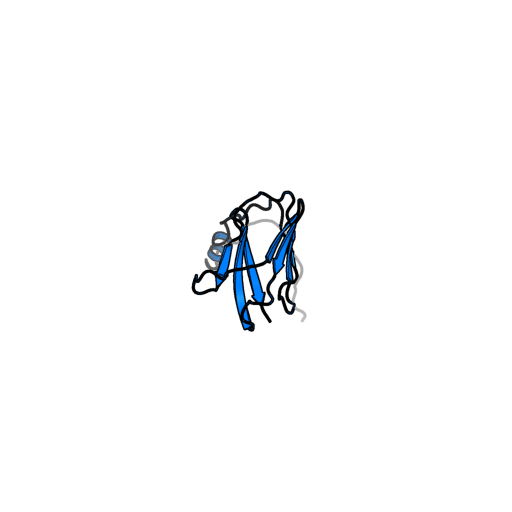ATOM 795 C C . GLY A 1 105 ? 8.920 8.022 -4.946 1.00 79.06 105 GLY A C 1
ATOM 796 O O . GLY A 1 105 ? 8.653 9.176 -4.614 1.00 79.06 105 GLY A O 1
ATOM 797 N N . VAL A 1 106 ? 7.971 7.188 -5.381 1.00 84.62 106 VAL A N 1
ATOM 798 C CA . VAL A 1 106 ? 6.538 7.507 -5.448 1.00 84.62 106 VAL A CA 1
ATOM 799 C C . VAL A 1 106 ? 5.861 7.130 -4.134 1.00 84.62 106 VAL A C 1
ATOM 801 O O . VAL A 1 106 ? 6.058 6.034 -3.613 1.00 84.62 106 VAL A O 1
ATOM 804 N N . SER A 1 107 ? 5.051 8.040 -3.592 1.00 88.00 107 SER A N 1
ATOM 805 C CA . SER A 1 107 ? 4.320 7.831 -2.337 1.00 88.00 107 SER A CA 1
ATOM 806 C C . SER A 1 107 ? 2.822 7.640 -2.584 1.00 88.00 107 SER A C 1
ATOM 808 O O . SER A 1 107 ? 2.182 8.475 -3.221 1.00 88.00 107 SER A O 1
ATOM 810 N N . TYR A 1 108 ? 2.251 6.578 -2.020 1.00 89.25 108 TYR A N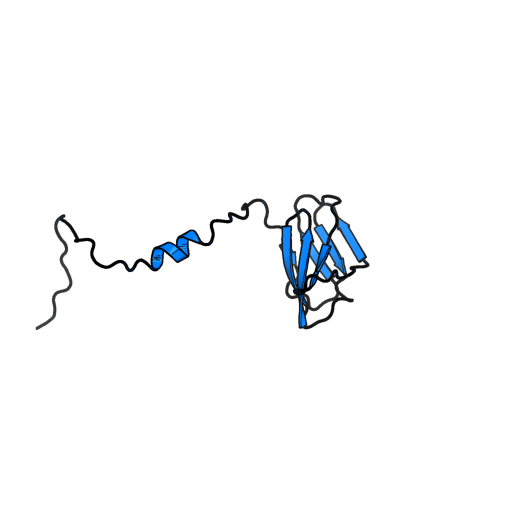 1
ATOM 811 C CA . TYR A 1 108 ? 0.824 6.265 -2.052 1.00 89.25 108 TYR A CA 1
ATOM 812 C C . TYR A 1 108 ? 0.233 6.405 -0.657 1.00 89.25 108 TYR A C 1
ATOM 814 O O . TYR A 1 108 ? 0.699 5.785 0.298 1.00 89.25 108 TYR A O 1
ATOM 822 N N . LYS A 1 109 ? -0.831 7.197 -0.544 1.00 92.19 109 LYS A N 1
ATOM 823 C CA . LYS A 1 109 ? -1.604 7.325 0.690 1.00 92.19 109 LYS A CA 1
ATOM 824 C C . LYS A 1 109 ? -2.671 6.238 0.730 1.00 92.19 109 LYS A C 1
ATOM 826 O O . LYS A 1 109 ? -3.579 6.257 -0.097 1.00 92.19 109 LYS A O 1
ATOM 831 N N . ILE A 1 110 ? -2.578 5.322 1.685 1.00 92.94 110 ILE A N 1
ATOM 832 C CA . ILE A 1 110 ? -3.446 4.149 1.810 1.00 92.94 110 ILE A CA 1
ATOM 833 C C . ILE A 1 110 ? -4.232 4.229 3.109 1.00 92.94 110 ILE A C 1
ATOM 835 O O . ILE A 1 110 ? -3.648 4.367 4.178 1.00 92.94 110 ILE A O 1
ATOM 839 N N . VAL A 1 111 ? -5.552 4.114 3.038 1.00 92.81 111 VAL A N 1
ATOM 840 C CA . VAL A 1 111 ? -6.413 4.084 4.225 1.00 92.81 111 VAL A CA 1
ATOM 841 C C . VAL A 1 111 ? -6.726 2.630 4.568 1.00 92.81 111 VAL A C 1
ATOM 843 O O . VAL A 1 111 ? -7.248 1.911 3.721 1.00 92.81 111 VAL A O 1
ATOM 846 N N . LYS A 1 112 ? -6.427 2.182 5.791 1.00 92.25 112 LYS A N 1
ATOM 847 C CA . LYS A 1 112 ? -6.872 0.880 6.307 1.00 92.25 112 LYS A CA 1
ATOM 848 C C . LYS A 1 112 ? -8.181 1.079 7.064 1.00 92.25 112 LYS A C 1
ATOM 850 O O . LYS A 1 112 ? -8.204 1.795 8.066 1.00 92.25 112 LYS A O 1
ATOM 855 N N . ILE A 1 113 ? -9.242 0.432 6.589 1.00 90.69 113 ILE A N 1
ATOM 856 C CA . ILE A 1 113 ? -10.542 0.356 7.276 1.00 90.69 113 ILE A CA 1
ATOM 857 C C . ILE A 1 113 ? -10.723 -0.993 7.956 1.00 90.69 113 ILE A C 1
ATOM 859 O O . ILE A 1 113 ? -10.098 -1.978 7.484 1.00 90.69 113 ILE A O 1
#